Protein AF-A0AAC9EW41-F1 (afdb_monomer_lite)

InterPro domains:
  IPR019701 NinX, bacteriophage P22 [PF10765] (16-88)

Secondary structure (DSSP, 8-state):
--GGGS-HHHHHHHHHHHTTPPTT--TTT-HHHHHHHHHHTTEEEEE-SSTT-EEEEES-B-TTS-BSSEEEESSHHHHHHHHHHHHHHHH--

Sequence (93 aa):
MDYSQLSDDEINNMVGRVVSQRFRTDYCNDPGAAWPIIRGNRIGIIPAPCAGEWKAAHRDVGDDGTPRHFTRHINPLRAAMIVFLMMQESQHA

Foldseek 3Di:
DPCVPDDQLVLVVLLCVVVVHDRPDRQQPDCVSVVCLCVVQVWDWDDDPDPQKIKIAHQCADPVSHGPFIDMDSRRSSRNSRSSSVVVVVVVD

Radius of gyration: 12.54 Å; chains: 1; bounding box: 26×30×32 Å

Organism: NCBI:txid1074000

pLDDT: mean 91.79, std 8.04, range [53.75, 98.5]

Structure (mmCIF, N/CA/C/O backbone):
data_AF-A0AAC9EW41-F1
#
_entry.id   AF-A0AAC9EW41-F1
#
loop_
_atom_site.group_PDB
_atom_site.id
_atom_site.type_symbol
_atom_site.label_atom_id
_atom_site.label_alt_id
_atom_site.label_comp_id
_atom_site.label_asym_id
_atom_site.label_entity_id
_atom_site.label_seq_id
_atom_site.pdbx_PDB_ins_code
_atom_site.Cartn_x
_atom_site.Cartn_y
_atom_site.Cartn_z
_atom_site.occupancy
_atom_site.B_iso_or_equiv
_atom_site.auth_seq_id
_atom_site.auth_comp_id
_atom_site.auth_asym_id
_atom_site.auth_atom_id
_atom_site.pdbx_PDB_model_num
ATOM 1 N N . MET A 1 1 ? -0.049 14.180 6.551 1.00 82.69 1 MET A N 1
ATOM 2 C CA . MET A 1 1 ? 1.188 13.745 7.255 1.00 82.69 1 MET A CA 1
ATOM 3 C C . MET A 1 1 ? 2.165 13.096 6.266 1.00 82.69 1 MET A C 1
ATOM 5 O O . MET A 1 1 ? 1.704 12.519 5.290 1.00 82.69 1 MET A O 1
ATOM 9 N N . ASP A 1 2 ? 3.491 13.159 6.475 1.00 88.31 2 ASP A N 1
ATOM 10 C CA . ASP A 1 2 ? 4.442 12.370 5.661 1.00 88.31 2 ASP A CA 1
ATOM 11 C C . ASP A 1 2 ? 4.594 10.946 6.221 1.00 88.31 2 ASP A C 1
ATOM 13 O O . ASP A 1 2 ? 5.425 10.672 7.085 1.00 88.31 2 ASP A O 1
ATOM 17 N N . TYR A 1 3 ? 3.770 10.028 5.715 1.00 92.88 3 TYR A N 1
ATOM 18 C CA . TYR A 1 3 ? 3.784 8.618 6.113 1.00 92.88 3 TYR A CA 1
ATOM 19 C C . TYR A 1 3 ? 5.044 7.860 5.670 1.00 92.88 3 TYR A C 1
ATOM 21 O O . TYR A 1 3 ? 5.301 6.768 6.174 1.00 92.88 3 TYR A O 1
ATOM 29 N N . SER A 1 4 ? 5.831 8.395 4.727 1.00 88.38 4 SER A N 1
ATOM 30 C CA . SER A 1 4 ? 7.008 7.690 4.205 1.00 88.38 4 SER A CA 1
ATOM 31 C C . SER A 1 4 ? 8.095 7.493 5.263 1.00 88.38 4 SER A C 1
ATOM 33 O O . SER A 1 4 ? 8.829 6.506 5.184 1.00 88.38 4 SER A O 1
ATOM 35 N N . GLN A 1 5 ? 8.130 8.373 6.268 1.00 93.06 5 GLN A N 1
ATOM 36 C CA . GLN A 1 5 ? 9.088 8.370 7.376 1.00 93.06 5 GLN A CA 1
ATOM 37 C C . GLN A 1 5 ? 8.711 7.423 8.523 1.00 93.06 5 GLN A C 1
ATOM 39 O O . GLN A 1 5 ? 9.515 7.216 9.427 1.00 93.06 5 GLN A O 1
ATOM 44 N N . LEU A 1 6 ? 7.500 6.860 8.507 1.00 95.81 6 LEU A N 1
ATOM 45 C CA . LEU A 1 6 ? 7.029 5.965 9.561 1.00 95.81 6 LEU A CA 1
ATOM 46 C C . LEU A 1 6 ? 7.555 4.543 9.366 1.00 95.81 6 LEU A C 1
ATOM 48 O O . LEU A 1 6 ? 7.698 4.058 8.241 1.00 95.81 6 LEU A O 1
ATOM 52 N N . SER A 1 7 ? 7.785 3.845 10.470 1.00 96.12 7 SER A N 1
ATOM 53 C CA . SER A 1 7 ? 8.061 2.410 10.453 1.00 96.12 7 SER A CA 1
ATOM 54 C C . SER A 1 7 ? 6.849 1.604 9.967 1.00 96.12 7 SER A C 1
ATOM 56 O O . SER A 1 7 ? 5.704 2.065 10.008 1.00 96.12 7 SER A O 1
ATOM 58 N N . ASP A 1 8 ? 7.088 0.366 9.536 1.00 96.44 8 ASP A N 1
ATOM 59 C CA . ASP A 1 8 ? 6.006 -0.545 9.148 1.00 96.44 8 ASP A CA 1
ATOM 60 C C . ASP A 1 8 ? 5.053 -0.821 10.313 1.00 96.44 8 ASP A C 1
ATOM 62 O O . ASP A 1 8 ? 3.847 -0.873 10.101 1.00 96.44 8 ASP A O 1
ATOM 66 N N . ASP A 1 9 ? 5.560 -0.914 11.546 1.00 95.38 9 ASP A N 1
ATOM 67 C CA . ASP A 1 9 ? 4.728 -1.086 12.739 1.00 95.38 9 ASP A CA 1
ATOM 68 C C . ASP A 1 9 ? 3.797 0.110 12.964 1.00 95.38 9 ASP A C 1
ATOM 70 O O . ASP A 1 9 ? 2.619 -0.065 13.285 1.00 95.38 9 ASP A O 1
ATOM 74 N N . GLU A 1 10 ? 4.288 1.335 12.780 1.00 95.69 10 GLU A N 1
ATOM 75 C CA . GLU A 1 10 ? 3.463 2.540 12.883 1.00 95.69 10 GLU A CA 1
ATOM 76 C C . GLU A 1 10 ? 2.391 2.569 11.792 1.00 95.69 10 GLU A C 1
ATOM 78 O O . GLU A 1 10 ? 1.215 2.758 12.109 1.00 95.69 10 GLU A O 1
ATOM 83 N N . ILE A 1 11 ? 2.757 2.291 10.535 1.00 96.69 11 ILE A N 1
ATOM 84 C CA . ILE A 1 11 ? 1.801 2.213 9.419 1.00 96.69 11 ILE A CA 1
ATOM 85 C C . ILE A 1 11 ? 0.754 1.128 9.689 1.00 96.69 11 ILE A C 1
ATOM 87 O O . ILE A 1 11 ? -0.444 1.400 9.614 1.00 96.69 11 ILE A O 1
ATOM 91 N N . ASN A 1 12 ? 1.177 -0.077 10.073 1.00 96.31 12 ASN A N 1
ATOM 92 C CA . ASN A 1 12 ? 0.295 -1.202 10.374 1.00 96.31 12 ASN A CA 1
ATOM 93 C C . ASN A 1 12 ? -0.685 -0.873 11.510 1.00 96.31 12 ASN A C 1
ATOM 95 O O . ASN A 1 12 ? -1.878 -1.174 11.418 1.00 96.31 12 ASN A O 1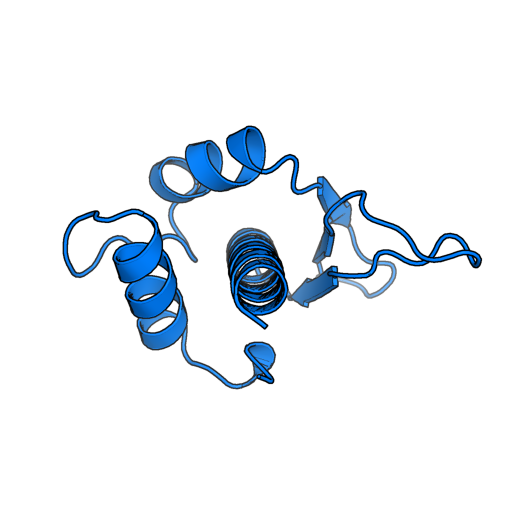
ATOM 99 N N . ASN A 1 13 ? -0.211 -0.200 12.561 1.00 94.25 13 ASN A N 1
ATOM 100 C CA . ASN A 1 13 ? -1.057 0.251 13.662 1.00 94.25 13 ASN A CA 1
ATOM 101 C C . ASN A 1 13 ? -2.067 1.314 13.215 1.00 94.25 13 ASN A C 1
ATOM 103 O O . ASN A 1 13 ? -3.228 1.264 13.627 1.00 94.25 13 ASN A O 1
ATOM 107 N N . MET A 1 14 ? -1.657 2.264 12.373 1.00 95.00 14 MET A N 1
ATOM 108 C CA . MET A 1 14 ? -2.556 3.287 11.836 1.00 95.00 14 MET A CA 1
ATOM 109 C C . MET A 1 14 ? -3.627 2.674 10.932 1.00 95.00 14 MET A C 1
ATOM 111 O O . MET A 1 14 ? -4.809 2.957 11.123 1.00 95.00 14 MET A O 1
ATOM 115 N N . VAL A 1 15 ? -3.247 1.780 10.016 1.00 95.62 15 VAL A N 1
ATOM 116 C CA . VAL A 1 15 ? -4.194 1.049 9.161 1.00 95.62 15 VAL A CA 1
ATOM 117 C C . VAL A 1 15 ? -5.167 0.243 10.018 1.00 95.62 15 VAL A C 1
ATOM 119 O O . VAL A 1 15 ? -6.378 0.358 9.837 1.00 95.62 15 VAL A O 1
ATOM 122 N N . GLY A 1 16 ? -4.656 -0.505 11.001 1.00 95.06 16 GLY A N 1
ATOM 123 C CA . GLY A 1 16 ? -5.463 -1.321 11.909 1.00 95.06 16 GLY A CA 1
ATOM 124 C C . GLY A 1 16 ? -6.528 -0.524 12.668 1.00 95.06 16 GLY A C 1
ATOM 125 O O . GLY A 1 16 ? -7.648 -1.011 12.822 1.00 95.06 16 GLY A O 1
ATOM 126 N N . ARG A 1 17 ? -6.219 0.718 13.074 1.00 93.06 17 ARG A N 1
ATOM 127 C CA . ARG A 1 17 ? -7.195 1.633 13.696 1.00 93.06 17 ARG A CA 1
ATOM 128 C C . ARG A 1 17 ? -8.325 2.003 12.741 1.00 93.06 17 ARG A C 1
ATOM 130 O O . ARG A 1 17 ? -9.476 2.001 13.163 1.00 93.06 17 ARG A O 1
ATOM 137 N N . VAL A 1 18 ? -8.014 2.286 11.476 1.00 94.00 18 VAL A N 1
ATOM 138 C CA . VAL A 1 18 ? -9.030 2.632 10.469 1.00 94.00 18 VAL A CA 1
ATOM 139 C C . VAL A 1 18 ? -9.941 1.439 10.185 1.00 94.00 18 VAL A C 1
ATOM 141 O O . VAL A 1 18 ? -11.160 1.577 10.176 1.00 94.00 18 VAL A O 1
ATOM 144 N N . VAL A 1 19 ? -9.372 0.248 9.979 1.00 93.38 19 VAL A N 1
ATOM 145 C CA . VAL A 1 19 ? -10.156 -0.937 9.585 1.00 93.38 19 VAL A CA 1
ATOM 146 C C . VAL A 1 19 ? -10.750 -1.709 10.770 1.00 93.38 19 VAL A C 1
ATOM 148 O O . VAL A 1 19 ? -11.348 -2.764 10.570 1.00 93.38 19 VAL A O 1
ATOM 151 N N . SER A 1 20 ? -10.599 -1.201 12.001 1.00 87.31 20 SER A N 1
ATOM 152 C CA . SER A 1 20 ? -11.096 -1.822 13.242 1.00 87.31 20 SER A CA 1
ATOM 153 C C . SER A 1 20 ? -10.680 -3.293 13.416 1.00 87.31 20 SER A C 1
ATOM 155 O O . SER A 1 20 ? -11.419 -4.104 13.976 1.00 87.31 20 SER A O 1
ATOM 157 N N . GLN A 1 21 ? -9.493 -3.659 12.926 1.00 80.56 21 GLN A N 1
ATOM 158 C CA . GLN A 1 21 ? -8.945 -5.013 13.047 1.00 80.56 21 GLN A CA 1
ATOM 159 C C . GLN A 1 21 ? -7.914 -5.115 14.178 1.00 80.56 21 GLN A C 1
ATOM 161 O O . GLN A 1 21 ? -7.473 -4.122 14.756 1.00 80.56 21 GLN A O 1
ATOM 166 N N . ARG A 1 22 ? -7.550 -6.359 14.521 1.00 72.81 22 AR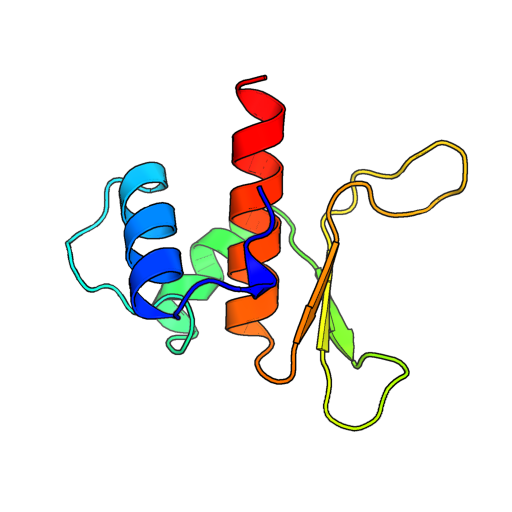G A N 1
ATOM 167 C CA . ARG A 1 22 ? -6.675 -6.688 15.653 1.00 72.81 22 ARG A CA 1
ATOM 168 C C . ARG A 1 22 ? -5.314 -5.988 15.578 1.00 72.81 22 ARG A C 1
ATOM 170 O O . ARG A 1 22 ? -4.724 -5.816 14.511 1.00 72.81 22 ARG A O 1
ATOM 177 N N . PHE A 1 23 ? -4.797 -5.702 16.771 1.00 67.69 23 PHE A N 1
ATOM 178 C CA . PHE A 1 23 ? -3.422 -5.281 17.024 1.00 67.69 23 PHE A CA 1
ATOM 179 C C . PHE A 1 23 ? -2.427 -6.271 16.378 1.00 67.69 23 PHE A C 1
ATOM 181 O O . PHE A 1 23 ? -2.581 -7.478 16.569 1.00 67.69 23 PHE A O 1
ATOM 188 N N . ARG A 1 24 ? -1.412 -5.758 15.657 1.00 75.75 24 ARG A N 1
ATOM 189 C CA . ARG A 1 24 ? -0.334 -6.505 14.951 1.00 75.75 24 ARG A CA 1
ATOM 190 C C . ARG A 1 24 ? -0.697 -7.235 13.648 1.00 75.75 24 ARG A C 1
ATOM 192 O O . ARG A 1 24 ? -0.045 -8.216 13.302 1.00 75.75 24 ARG A O 1
ATOM 199 N N . THR A 1 25 ? -1.706 -6.782 12.913 1.00 93.06 25 THR A N 1
ATOM 200 C CA . THR A 1 25 ? -1.890 -7.266 11.533 1.00 93.06 25 THR A CA 1
ATOM 201 C C . THR A 1 25 ? -0.843 -6.612 10.624 1.00 93.06 25 THR A C 1
ATOM 203 O O . THR A 1 25 ? -0.699 -5.391 10.655 1.00 93.06 25 THR A O 1
ATOM 206 N N . ASP A 1 26 ? -0.104 -7.406 9.848 1.00 96.38 26 ASP A N 1
ATOM 207 C CA . ASP A 1 26 ? 1.014 -6.921 9.028 1.00 96.38 26 ASP A CA 1
ATOM 208 C C . ASP A 1 26 ? 0.575 -6.572 7.601 1.00 96.38 26 ASP A C 1
ATOM 210 O O . ASP A 1 26 ? 0.823 -7.299 6.645 1.00 96.38 26 ASP A O 1
ATOM 214 N N . TYR A 1 27 ? -0.104 -5.443 7.440 1.00 97.75 27 TYR A N 1
ATOM 215 C CA . TYR A 1 27 ? -0.567 -4.984 6.130 1.00 97.75 27 TYR A CA 1
ATOM 216 C C . TYR A 1 27 ? 0.572 -4.562 5.191 1.00 97.75 27 TYR A C 1
ATOM 218 O O . TYR A 1 27 ? 0.399 -4.562 3.973 1.00 97.75 27 TYR A O 1
ATOM 226 N N . CYS A 1 28 ? 1.731 -4.187 5.735 1.00 97.81 28 CYS A N 1
ATOM 227 C CA . CYS A 1 28 ? 2.902 -3.821 4.945 1.00 97.81 28 CYS A CA 1
ATOM 228 C C . CYS A 1 28 ? 3.580 -5.030 4.292 1.00 97.81 28 CYS A C 1
ATOM 230 O O . CYS A 1 28 ? 4.234 -4.844 3.267 1.00 97.81 28 CYS A O 1
ATOM 232 N N . ASN A 1 29 ? 3.432 -6.245 4.836 1.00 97.88 29 ASN A N 1
ATOM 233 C CA . ASN A 1 29 ? 4.161 -7.419 4.337 1.00 97.88 29 ASN A CA 1
ATOM 234 C C . ASN A 1 29 ? 3.301 -8.671 4.089 1.00 97.88 29 ASN A C 1
ATOM 236 O O . ASN A 1 29 ? 3.790 -9.605 3.454 1.00 97.88 29 ASN A O 1
ATOM 240 N N . ASP A 1 30 ? 2.028 -8.698 4.497 1.00 97.56 30 ASP A N 1
ATOM 241 C CA . ASP A 1 30 ? 1.091 -9.788 4.197 1.00 97.56 30 ASP A CA 1
ATOM 242 C C . ASP A 1 30 ? 0.089 -9.391 3.090 1.00 97.56 30 ASP A C 1
ATOM 244 O O . ASP A 1 30 ? -0.837 -8.603 3.330 1.00 97.56 30 ASP A O 1
ATOM 248 N N . PRO A 1 31 ? 0.197 -9.966 1.872 1.00 97.56 31 PRO A N 1
ATOM 249 C CA . PRO A 1 31 ? -0.774 -9.741 0.807 1.00 97.56 31 PRO A CA 1
ATOM 250 C C . PRO A 1 31 ? -2.206 -10.118 1.202 1.00 97.56 31 PRO A C 1
ATOM 252 O O . PRO A 1 31 ? -3.143 -9.474 0.739 1.00 97.56 31 PRO A O 1
ATOM 255 N N . GLY A 1 32 ? -2.401 -11.144 2.037 1.00 97.25 32 GLY A N 1
ATOM 256 C CA . GLY A 1 32 ? -3.724 -11.591 2.473 1.00 97.25 32 GLY A CA 1
ATOM 257 C C . GLY A 1 32 ? -4.440 -10.533 3.309 1.00 97.25 32 GLY A C 1
ATOM 258 O O . GLY A 1 32 ? -5.615 -10.248 3.066 1.00 97.25 32 GLY A O 1
ATOM 259 N N . ALA A 1 33 ? -3.714 -9.902 4.233 1.00 96.38 33 ALA A N 1
ATOM 260 C CA . ALA A 1 33 ? -4.208 -8.782 5.026 1.00 96.38 33 ALA A CA 1
ATOM 261 C C . ALA A 1 33 ? -4.389 -7.500 4.195 1.00 96.38 33 ALA A C 1
ATOM 263 O O . ALA A 1 33 ? -5.393 -6.800 4.340 1.00 96.38 33 ALA A O 1
ATOM 264 N N . ALA A 1 34 ? -3.443 -7.190 3.304 1.00 98.00 34 ALA A N 1
ATOM 265 C CA . ALA A 1 34 ? -3.444 -5.951 2.525 1.00 98.00 34 ALA A CA 1
ATOM 266 C C . ALA A 1 34 ? -4.479 -5.943 1.388 1.00 98.00 34 ALA A C 1
ATOM 268 O O . ALA A 1 34 ? -5.080 -4.912 1.073 1.00 98.00 34 ALA A O 1
ATOM 269 N N . TRP A 1 35 ? -4.699 -7.089 0.739 1.00 97.69 35 TRP A N 1
ATOM 270 C CA . TRP A 1 35 ? -5.477 -7.169 -0.497 1.00 97.69 35 TRP A CA 1
ATOM 271 C C . TRP A 1 35 ? -6.940 -6.717 -0.374 1.00 97.69 35 TRP A C 1
ATOM 273 O O . TRP A 1 35 ? -7.404 -6.008 -1.275 1.00 97.69 35 TRP A O 1
ATOM 283 N N . PRO A 1 36 ? -7.689 -7.047 0.699 1.00 97.81 36 PRO A N 1
ATOM 284 C CA . PRO A 1 36 ? -9.033 -6.513 0.906 1.00 97.81 36 PRO A CA 1
ATOM 285 C C . PRO A 1 36 ? -9.077 -4.980 0.897 1.00 97.81 36 PRO A C 1
ATOM 287 O O . PRO A 1 36 ? -9.983 -4.402 0.297 1.00 97.81 36 PRO A O 1
ATOM 290 N N . ILE A 1 37 ? -8.070 -4.324 1.485 1.00 97.75 37 ILE A N 1
ATOM 291 C CA . ILE A 1 37 ? -7.958 -2.860 1.536 1.00 97.75 37 ILE A CA 1
ATOM 292 C C . ILE A 1 37 ? -7.644 -2.308 0.145 1.00 97.75 37 ILE A C 1
ATOM 294 O O . ILE A 1 37 ? -8.348 -1.414 -0.329 1.00 97.75 37 ILE A O 1
ATOM 298 N N . ILE A 1 38 ? -6.638 -2.872 -0.532 1.00 98.25 38 ILE A N 1
ATOM 299 C CA . ILE A 1 38 ? -6.21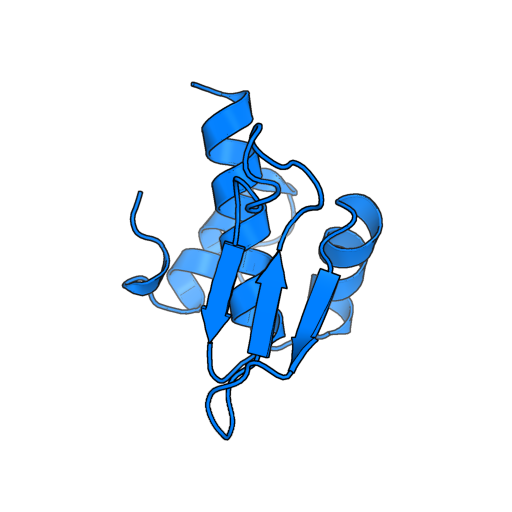1 -2.456 -1.878 1.00 98.25 38 ILE A CA 1
ATOM 300 C C . ILE A 1 38 ? -7.384 -2.528 -2.860 1.00 98.25 38 ILE A C 1
ATOM 302 O O . ILE A 1 38 ? -7.691 -1.554 -3.551 1.00 98.25 38 ILE A O 1
ATOM 306 N N . ARG A 1 39 ? -8.077 -3.673 -2.893 1.00 97.81 39 ARG A N 1
ATOM 307 C CA . ARG A 1 39 ? -9.208 -3.910 -3.796 1.00 97.81 39 ARG A CA 1
ATOM 308 C C . ARG A 1 39 ? -10.411 -3.039 -3.436 1.00 97.81 39 ARG A C 1
ATOM 310 O O . ARG A 1 39 ? -11.012 -2.448 -4.330 1.00 97.81 39 ARG A O 1
ATOM 317 N N . GLY A 1 40 ? -10.757 -2.958 -2.149 1.00 96.44 40 GLY A N 1
ATOM 318 C CA . GLY A 1 40 ? -11.913 -2.198 -1.664 1.00 96.44 40 GLY A CA 1
ATOM 319 C C . GLY A 1 40 ? -11.797 -0.698 -1.931 1.00 96.44 40 GLY A C 1
ATOM 320 O O . GLY A 1 40 ? -12.784 -0.063 -2.287 1.00 96.44 40 GLY A O 1
ATOM 321 N N . ASN A 1 41 ? -10.579 -0.157 -1.853 1.00 95.31 41 ASN A N 1
ATOM 322 C CA . ASN A 1 41 ? -10.292 1.265 -2.057 1.00 95.31 41 ASN A CA 1
ATOM 323 C C . ASN A 1 41 ? -9.769 1.58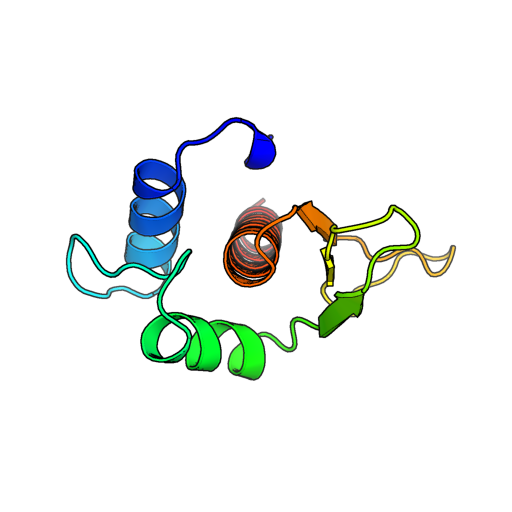8 -3.466 1.00 95.31 41 ASN A C 1
ATOM 325 O O . ASN A 1 41 ? -9.362 2.716 -3.721 1.00 95.31 41 ASN A O 1
ATOM 329 N N . ARG A 1 42 ? -9.767 0.617 -4.393 1.00 95.06 42 ARG A N 1
ATOM 330 C CA . ARG A 1 42 ? -9.320 0.789 -5.791 1.00 95.06 42 ARG A CA 1
ATOM 331 C C . ARG A 1 42 ? -7.916 1.403 -5.913 1.00 95.06 42 ARG A C 1
ATOM 333 O O . ARG A 1 42 ? -7.674 2.253 -6.773 1.00 95.06 42 ARG A O 1
ATOM 340 N N . ILE A 1 43 ? -6.991 0.958 -5.066 1.00 97.44 43 ILE A N 1
ATOM 341 C CA . ILE A 1 43 ? -5.592 1.393 -5.105 1.00 97.44 43 ILE A CA 1
ATOM 342 C C . ILE A 1 43 ? -4.868 0.590 -6.187 1.00 97.44 43 ILE A C 1
ATOM 344 O O . ILE A 1 43 ? -4.804 -0.638 -6.135 1.00 97.44 43 ILE A O 1
ATOM 348 N N . GLY A 1 44 ? -4.338 1.282 -7.192 1.00 96.75 44 GLY A N 1
ATOM 349 C CA . GLY A 1 44 ? -3.507 0.680 -8.228 1.00 96.75 44 GLY A CA 1
ATOM 350 C C . GLY A 1 44 ? -2.060 0.567 -7.766 1.00 96.75 44 GLY A C 1
ATOM 351 O O . GLY A 1 44 ? -1.540 1.502 -7.161 1.00 96.75 44 GLY A O 1
ATOM 352 N N . ILE A 1 45 ? -1.406 -0.549 -8.088 1.00 97.00 45 ILE A N 1
ATOM 353 C CA . ILE A 1 45 ? 0.025 -0.782 -7.861 1.00 97.00 45 ILE A CA 1
ATOM 354 C C . ILE A 1 45 ? 0.657 -1.096 -9.217 1.00 97.00 45 ILE A C 1
ATOM 356 O O . ILE A 1 45 ? 0.212 -2.015 -9.905 1.00 97.00 45 ILE A O 1
ATOM 360 N N . ILE A 1 46 ? 1.674 -0.333 -9.611 1.00 95.31 46 ILE A N 1
ATOM 361 C CA . ILE A 1 46 ? 2.397 -0.508 -10.878 1.00 95.31 46 ILE A CA 1
ATOM 362 C C . ILE A 1 46 ? 3.910 -0.403 -10.650 1.00 95.31 46 ILE A C 1
ATOM 364 O O . ILE A 1 46 ? 4.329 0.286 -9.715 1.00 95.31 46 ILE A O 1
ATOM 368 N N . PRO A 1 47 ? 4.748 -1.028 -11.493 1.00 95.88 47 PRO A N 1
ATOM 369 C CA . PRO A 1 47 ? 6.185 -0.778 -11.474 1.00 95.88 47 PRO A CA 1
ATOM 370 C C . PRO A 1 47 ? 6.477 0.720 -11.618 1.00 95.88 47 PRO A C 1
ATOM 372 O O . PRO A 1 47 ? 5.891 1.402 -12.465 1.00 95.88 47 PRO A O 1
ATOM 375 N N . ALA A 1 48 ? 7.361 1.251 -10.777 1.00 91.69 48 ALA A N 1
ATOM 376 C CA . ALA A 1 48 ? 7.801 2.627 -10.910 1.00 91.69 48 ALA A CA 1
ATOM 377 C C . ALA A 1 48 ? 8.840 2.752 -12.041 1.00 91.69 48 ALA A C 1
ATOM 379 O O . ALA A 1 48 ? 9.602 1.824 -12.293 1.00 91.69 48 ALA A O 1
ATOM 380 N N . PRO A 1 49 ? 8.944 3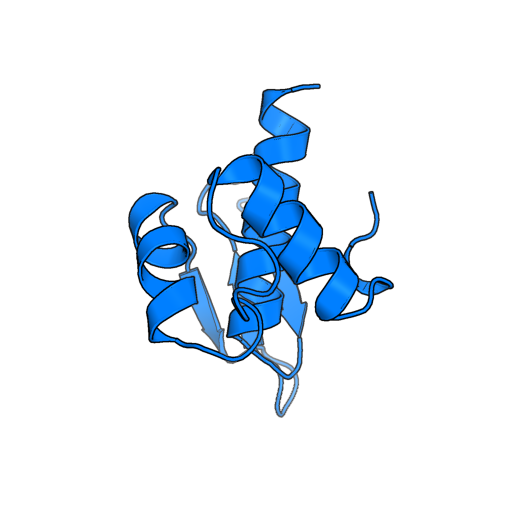.936 -12.674 1.00 86.56 49 PRO A N 1
ATOM 381 C CA . PRO A 1 49 ? 10.063 4.251 -13.564 1.00 86.56 49 PRO A CA 1
ATOM 382 C C . PRO A 1 49 ? 11.464 4.076 -12.947 1.00 86.56 49 PRO A C 1
ATOM 384 O O . PRO A 1 49 ? 12.424 3.857 -13.677 1.00 86.56 49 PRO A O 1
ATOM 387 N N . CYS A 1 50 ? 11.591 4.190 -11.620 1.00 83.94 50 CYS A N 1
ATOM 388 C CA . CYS A 1 50 ? 12.841 3.953 -10.900 1.00 83.94 50 CYS A CA 1
ATOM 389 C C . CYS A 1 50 ? 13.030 2.445 -10.684 1.00 83.94 50 CYS A C 1
ATOM 391 O O . CYS A 1 50 ? 12.100 1.762 -10.252 1.00 83.94 50 CYS A O 1
ATOM 393 N N . ALA A 1 51 ? 14.228 1.926 -10.966 1.00 84.31 51 ALA A N 1
ATOM 394 C CA . ALA A 1 51 ? 14.511 0.498 -10.853 1.00 84.31 51 ALA A CA 1
ATOM 395 C C . ALA A 1 51 ? 14.276 -0.020 -9.421 1.00 84.31 51 ALA A C 1
ATOM 397 O O . ALA A 1 51 ? 14.807 0.531 -8.462 1.00 84.31 51 ALA A O 1
ATOM 398 N N . GLY A 1 52 ? 13.496 -1.097 -9.295 1.00 88.69 52 GLY A N 1
ATOM 399 C CA . GLY A 1 52 ? 13.235 -1.773 -8.019 1.00 88.69 52 GLY A CA 1
ATOM 400 C C . GLY A 1 52 ? 12.123 -1.160 -7.162 1.00 88.69 52 GLY A C 1
ATOM 401 O O . GLY A 1 52 ? 11.790 -1.725 -6.124 1.00 88.69 52 GLY A O 1
ATOM 402 N N . GLU A 1 53 ? 11.519 -0.050 -7.587 1.00 95.38 53 GLU A N 1
ATOM 403 C CA . GLU A 1 53 ? 10.408 0.570 -6.869 1.00 95.38 53 GLU A CA 1
ATOM 404 C C . GLU A 1 53 ? 9.047 0.245 -7.486 1.00 95.38 53 GLU A C 1
ATOM 406 O O . GLU A 1 53 ? 8.889 -0.011 -8.682 1.00 95.38 53 GLU A O 1
ATOM 411 N N . TRP A 1 54 ? 8.027 0.360 -6.648 1.00 97.00 54 TRP A N 1
ATOM 412 C CA . TRP A 1 54 ? 6.626 0.308 -7.018 1.00 97.00 54 TRP A CA 1
ATOM 413 C C . TRP A 1 54 ? 5.983 1.663 -6.774 1.00 97.00 54 TRP A C 1
ATOM 415 O O . TRP A 1 54 ? 6.283 2.337 -5.790 1.00 97.00 54 TRP A O 1
ATOM 425 N N . LYS A 1 55 ? 5.068 2.056 -7.658 1.00 95.69 55 LYS A N 1
ATOM 426 C CA . LYS A 1 55 ? 4.166 3.187 -7.451 1.00 95.69 55 LYS A CA 1
ATOM 427 C C . LYS A 1 55 ? 2.798 2.652 -7.048 1.00 95.69 55 LYS A C 1
ATOM 429 O O . LYS A 1 55 ? 2.230 1.828 -7.764 1.00 95.69 55 LYS A O 1
ATOM 434 N N . ALA A 1 56 ? 2.254 3.177 -5.955 1.00 96.88 56 ALA A N 1
ATOM 435 C CA . ALA A 1 56 ? 0.855 2.994 -5.590 1.00 96.88 56 ALA A CA 1
ATOM 436 C C . ALA A 1 56 ? 0.097 4.313 -5.765 1.00 96.88 56 ALA A C 1
ATOM 438 O O . ALA A 1 56 ? 0.654 5.378 -5.491 1.00 96.88 56 ALA A O 1
ATOM 439 N N . ALA A 1 57 ? -1.152 4.260 -6.230 1.00 95.88 57 ALA A N 1
ATOM 440 C CA . ALA A 1 57 ? -1.990 5.448 -6.385 1.00 95.88 57 ALA A CA 1
ATOM 441 C C . ALA A 1 57 ? -3.489 5.127 -6.352 1.00 95.88 57 ALA A C 1
ATOM 443 O O . ALA A 1 57 ? -3.922 4.081 -6.841 1.00 95.88 57 ALA A O 1
ATOM 444 N N . HIS A 1 58 ? -4.285 6.066 -5.844 1.00 92.88 58 HIS A N 1
ATOM 445 C CA . HIS A 1 58 ? -5.735 6.080 -6.041 1.00 92.88 58 HIS A CA 1
ATOM 446 C C . HIS A 1 58 ? -6.084 6.870 -7.315 1.00 92.88 58 HIS A C 1
ATOM 448 O O . HIS A 1 58 ? -5.387 7.817 -7.665 1.00 92.88 58 HIS A O 1
ATOM 454 N N . ARG A 1 59 ? -7.153 6.485 -8.030 1.00 82.31 59 ARG A N 1
ATOM 455 C CA . ARG A 1 59 ? -7.548 7.119 -9.310 1.00 82.31 59 ARG A CA 1
ATOM 456 C C . ARG A 1 59 ? -8.113 8.537 -9.144 1.00 82.31 59 ARG A C 1
ATOM 458 O O . ARG A 1 59 ? -8.357 9.201 -10.142 1.00 82.31 59 ARG A O 1
ATOM 465 N N . ASP A 1 60 ? -8.331 9.007 -7.924 1.00 83.50 60 ASP A N 1
ATOM 466 C CA . ASP A 1 60 ? -8.683 10.409 -7.720 1.00 83.50 60 ASP A CA 1
ATOM 467 C C . ASP A 1 60 ? -7.542 11.315 -8.212 1.00 83.50 60 ASP A C 1
ATOM 469 O O . ASP A 1 60 ? -6.428 11.252 -7.691 1.00 83.50 60 ASP A O 1
ATOM 473 N N . VAL A 1 61 ? -7.809 12.097 -9.258 1.00 82.62 61 VAL A N 1
ATOM 474 C CA . VAL A 1 61 ? -6.826 12.892 -10.005 1.00 82.62 61 VAL A CA 1
ATOM 475 C C . VAL A 1 61 ? -7.214 14.368 -10.009 1.00 82.62 61 VAL A C 1
ATOM 477 O O . VAL A 1 61 ? -8.400 14.710 -10.032 1.00 82.62 61 VAL A O 1
ATOM 480 N N . GLY A 1 62 ? -6.206 15.238 -9.974 1.00 80.06 62 GLY A N 1
ATOM 481 C CA . GLY A 1 62 ? -6.363 16.670 -10.222 1.00 80.06 62 GLY A CA 1
ATOM 482 C C . GLY A 1 62 ? -6.627 16.987 -11.696 1.00 80.06 62 GLY A C 1
ATOM 483 O O . GLY A 1 62 ? -6.628 16.098 -12.550 1.00 80.06 62 GLY A O 1
ATOM 484 N N . ASP A 1 63 ? -6.817 18.273 -11.996 1.00 84.94 63 ASP A N 1
ATOM 485 C CA . ASP A 1 63 ? -7.087 18.766 -13.358 1.00 84.94 63 ASP A CA 1
ATOM 486 C C . ASP A 1 63 ? -5.931 18.488 -14.338 1.00 84.94 63 ASP A C 1
ATOM 488 O O . ASP A 1 63 ? -6.130 18.421 -15.549 1.00 84.94 63 ASP A O 1
ATOM 492 N N . ASP A 1 64 ? -4.722 18.280 -13.815 1.00 86.12 64 ASP A N 1
ATOM 493 C CA . ASP A 1 64 ? -3.511 17.920 -14.555 1.00 86.12 64 ASP A CA 1
ATOM 494 C C . ASP A 1 64 ? -3.373 16.403 -14.807 1.00 86.12 64 ASP A C 1
ATOM 496 O O . ASP A 1 64 ? -2.394 15.952 -15.404 1.00 86.12 64 ASP A O 1
ATOM 500 N N . GLY A 1 65 ? -4.339 15.599 -14.349 1.00 80.19 65 GLY A N 1
ATOM 501 C CA . GLY A 1 65 ? -4.307 14.140 -14.433 1.00 80.19 65 GLY A CA 1
ATOM 502 C C . GLY A 1 65 ? -3.377 13.472 -13.415 1.00 80.19 65 GLY A C 1
ATOM 503 O O . GLY A 1 65 ? -3.216 12.246 -13.448 1.00 80.19 65 GLY A O 1
ATOM 504 N N . THR A 1 66 ? -2.778 14.231 -12.493 1.00 80.94 66 THR A N 1
ATOM 505 C CA . THR A 1 66 ? -1.916 13.688 -11.442 1.00 80.94 66 THR A CA 1
ATOM 506 C C . THR A 1 66 ? -2.776 13.102 -10.321 1.00 80.94 66 THR A C 1
ATOM 508 O O . THR A 1 66 ? -3.672 13.785 -9.817 1.00 80.94 66 THR A O 1
ATOM 511 N N . PRO A 1 67 ? -2.533 11.848 -9.884 1.00 85.12 67 PRO A N 1
ATOM 512 C CA . PRO A 1 67 ? -3.216 11.295 -8.720 1.00 85.12 67 PRO A CA 1
ATOM 513 C C . PRO A 1 67 ? -3.020 12.180 -7.487 1.00 85.12 67 PRO A C 1
ATOM 515 O O . PRO A 1 67 ? -1.887 12.521 -7.157 1.00 85.12 67 PRO A O 1
ATOM 518 N N . ARG A 1 68 ? -4.100 12.506 -6.773 1.00 86.56 68 ARG A N 1
ATOM 519 C CA . ARG A 1 68 ? -4.041 13.279 -5.520 1.00 86.56 68 ARG A CA 1
ATOM 520 C C . ARG A 1 68 ? -3.345 12.507 -4.401 1.00 86.56 68 ARG A C 1
ATOM 522 O O . ARG A 1 68 ? -2.671 13.094 -3.561 1.00 86.56 68 ARG A O 1
ATOM 529 N N . HIS A 1 69 ? -3.476 11.182 -4.416 1.00 92.12 69 HIS A N 1
ATOM 530 C CA . HIS A 1 69 ? -2.833 10.287 -3.460 1.00 92.12 69 HIS A CA 1
ATOM 531 C C . HIS A 1 69 ? -1.982 9.270 -4.209 1.00 92.12 69 HIS A C 1
ATOM 533 O O . HIS A 1 69 ? -2.504 8.351 -4.849 1.00 92.12 69 HIS A O 1
ATOM 539 N N . PHE A 1 70 ? -0.664 9.432 -4.132 1.00 93.88 70 PHE A N 1
ATOM 540 C CA . PHE A 1 70 ? 0.292 8.451 -4.625 1.00 93.88 70 PHE A CA 1
ATOM 541 C C . PHE A 1 70 ? 1.574 8.472 -3.802 1.00 93.88 70 PHE A C 1
ATOM 543 O O . PHE A 1 70 ? 1.947 9.487 -3.221 1.00 93.88 70 PHE A O 1
ATOM 550 N N . THR A 1 71 ? 2.277 7.347 -3.804 1.00 95.25 71 THR A N 1
ATOM 551 C CA . THR A 1 71 ? 3.641 7.271 -3.287 1.00 95.25 71 THR A CA 1
ATOM 552 C C . THR A 1 71 ? 4.441 6.220 -4.047 1.00 95.25 71 THR A C 1
ATOM 554 O O . THR A 1 71 ? 3.903 5.487 -4.889 1.00 95.25 71 THR A O 1
ATOM 557 N N . ARG A 1 72 ? 5.738 6.155 -3.756 1.00 95.00 72 ARG A N 1
ATOM 558 C CA . ARG A 1 72 ? 6.655 5.138 -4.257 1.00 95.00 72 ARG A CA 1
ATOM 559 C C . ARG A 1 72 ? 7.368 4.450 -3.113 1.00 95.00 72 ARG A C 1
ATOM 561 O O . ARG A 1 72 ? 7.686 5.083 -2.111 1.00 95.00 72 ARG A O 1
ATOM 568 N N . HIS A 1 73 ? 7.615 3.159 -3.274 1.00 96.56 73 HIS A N 1
ATOM 569 C CA . HIS A 1 73 ? 8.395 2.394 -2.316 1.00 96.56 73 HIS A CA 1
ATOM 570 C C . HIS A 1 73 ? 8.923 1.098 -2.938 1.00 96.56 73 HIS A C 1
ATOM 572 O O . HIS A 1 73 ? 8.302 0.543 -3.843 1.00 96.56 73 HIS A O 1
ATOM 578 N N . ILE A 1 74 ? 10.029 0.571 -2.409 1.00 96.44 74 ILE A N 1
ATOM 579 C CA . ILE A 1 74 ? 10.572 -0.742 -2.803 1.00 96.44 74 ILE A CA 1
ATOM 580 C C . ILE A 1 74 ? 9.611 -1.899 -2.479 1.00 96.44 74 ILE A C 1
ATOM 582 O O . ILE A 1 74 ? 9.562 -2.897 -3.190 1.00 96.44 74 ILE A O 1
ATOM 586 N N . ASN A 1 75 ? 8.807 -1.744 -1.425 1.00 97.12 75 ASN A N 1
ATOM 587 C CA . ASN A 1 75 ? 7.744 -2.670 -1.042 1.00 97.12 75 ASN A CA 1
ATOM 588 C C . ASN A 1 75 ? 6.379 -2.143 -1.548 1.00 97.12 75 ASN A C 1
ATOM 590 O O . ASN A 1 75 ? 5.928 -1.099 -1.058 1.00 97.12 75 ASN A O 1
ATOM 594 N N . PRO A 1 76 ? 5.707 -2.852 -2.479 1.00 97.81 76 PRO A N 1
ATOM 595 C CA . PRO A 1 76 ? 4.438 -2.421 -3.067 1.00 97.81 76 PRO A CA 1
ATOM 596 C C . PRO A 1 76 ? 3.280 -2.364 -2.068 1.00 97.81 76 PRO A C 1
ATOM 598 O O . PRO A 1 76 ? 2.414 -1.496 -2.185 1.00 97.81 76 PRO A O 1
ATOM 601 N N . LEU A 1 77 ? 3.249 -3.272 -1.091 1.00 98.50 77 LEU A N 1
ATOM 602 C CA . LEU A 1 77 ? 2.178 -3.329 -0.098 1.00 98.50 77 LEU A CA 1
ATOM 603 C C . LEU A 1 77 ? 2.272 -2.143 0.858 1.00 98.50 77 LEU A C 1
ATOM 605 O O . LEU A 1 77 ? 1.278 -1.449 1.068 1.00 98.50 77 LEU A O 1
ATOM 609 N N . ARG A 1 78 ? 3.484 -1.825 1.329 1.00 98.25 78 ARG A N 1
ATOM 610 C CA . ARG A 1 78 ? 3.729 -0.609 2.115 1.00 98.25 78 ARG A CA 1
ATOM 611 C C . ARG A 1 78 ? 3.319 0.653 1.351 1.00 98.25 78 ARG A C 1
ATOM 613 O O . ARG A 1 78 ? 2.628 1.502 1.910 1.00 98.25 78 ARG A O 1
ATOM 620 N N . ALA A 1 79 ? 3.675 0.764 0.064 1.00 97.81 79 ALA A N 1
ATOM 621 C CA . ALA A 1 79 ? 3.237 1.892 -0.766 1.00 97.81 79 ALA A CA 1
ATOM 622 C C . ALA A 1 79 ? 1.704 2.005 -0.808 1.00 97.81 79 ALA A C 1
ATOM 624 O O . ALA A 1 79 ? 1.155 3.098 -0.672 1.00 97.81 79 ALA A O 1
ATOM 625 N N . ALA A 1 80 ? 1.003 0.880 -0.960 1.00 98.25 80 ALA A N 1
ATOM 626 C CA . ALA A 1 80 ? -0.452 0.868 -0.991 1.00 98.25 80 ALA A CA 1
ATOM 627 C C . ALA A 1 80 ? -1.084 1.252 0.356 1.00 98.25 80 ALA A C 1
ATOM 629 O O . ALA A 1 80 ? -2.063 1.996 0.369 1.00 98.25 80 ALA A O 1
ATOM 630 N N . MET A 1 81 ? -0.518 0.805 1.480 1.00 98.31 81 MET A N 1
ATOM 631 C CA . MET A 1 81 ? -1.003 1.180 2.814 1.00 98.31 81 MET A CA 1
ATOM 632 C C . MET A 1 81 ? -0.809 2.670 3.102 1.00 98.31 81 MET A C 1
ATOM 634 O O . MET A 1 81 ? -1.700 3.305 3.660 1.00 98.31 81 MET A O 1
ATOM 638 N N . ILE A 1 82 ? 0.297 3.261 2.643 1.00 97.81 82 ILE A N 1
ATOM 639 C CA . ILE A 1 82 ? 0.504 4.713 2.718 1.00 97.81 82 ILE A CA 1
ATOM 640 C C . ILE A 1 82 ? -0.572 5.462 1.921 1.00 97.81 82 ILE A C 1
ATOM 642 O O . ILE A 1 82 ? -1.176 6.394 2.446 1.00 97.81 82 ILE A O 1
ATOM 646 N N . VAL A 1 83 ? -0.852 5.048 0.678 1.00 97.38 83 VAL A N 1
ATOM 647 C CA . VAL A 1 83 ? -1.912 5.674 -0.136 1.00 97.38 83 VAL A CA 1
ATOM 648 C C . VAL A 1 83 ? -3.270 5.548 0.543 1.00 97.38 83 VAL A C 1
ATOM 650 O O . VAL A 1 83 ? -4.021 6.520 0.576 1.00 97.38 83 VAL A O 1
ATOM 653 N N . PHE A 1 84 ? -3.574 4.388 1.125 1.00 97.31 84 PHE A N 1
ATOM 654 C CA . PHE A 1 84 ? -4.798 4.203 1.894 1.00 97.31 84 PHE A CA 1
ATOM 655 C C . PHE A 1 84 ? -4.902 5.220 3.037 1.00 97.31 84 PHE A C 1
ATOM 657 O O . PHE A 1 84 ? -5.920 5.895 3.138 1.00 97.31 84 PHE A O 1
ATOM 664 N N . LEU A 1 85 ? -3.852 5.396 3.846 1.00 96.75 85 LEU A N 1
ATOM 665 C CA . LEU A 1 85 ? -3.852 6.377 4.938 1.00 96.75 85 LEU A CA 1
ATOM 666 C C . LEU A 1 85 ? -4.016 7.821 4.435 1.00 96.75 85 LEU A C 1
ATOM 668 O O . LEU A 1 85 ? -4.822 8.559 4.999 1.00 96.75 85 LEU A O 1
ATOM 672 N N . MET A 1 86 ? -3.348 8.198 3.338 1.00 95.44 86 MET A N 1
ATOM 673 C CA . MET A 1 86 ? -3.523 9.515 2.699 1.00 95.44 86 MET A CA 1
ATOM 674 C C . MET A 1 86 ? -4.985 9.775 2.291 1.00 95.44 86 MET A C 1
ATOM 676 O O . MET A 1 86 ? -5.499 10.880 2.485 1.00 95.44 86 MET A O 1
ATOM 680 N N . MET A 1 87 ? -5.669 8.755 1.758 1.00 94.06 87 MET A N 1
ATOM 681 C CA . MET A 1 87 ? -7.089 8.843 1.396 1.00 94.06 87 MET A CA 1
ATOM 682 C C . MET A 1 87 ? -7.992 9.036 2.620 1.00 94.06 87 MET A C 1
ATOM 684 O O . MET A 1 87 ? -9.004 9.726 2.516 1.00 94.06 87 MET A O 1
ATOM 688 N N . GLN A 1 88 ? -7.674 8.416 3.762 1.00 93.50 88 GLN A N 1
ATOM 689 C CA . GLN A 1 88 ? -8.464 8.571 4.992 1.00 93.50 88 GLN A CA 1
ATOM 690 C C . GLN A 1 88 ? -8.258 9.946 5.627 1.00 93.50 88 GLN A C 1
ATOM 692 O O . GLN A 1 88 ? -9.225 10.573 6.045 1.00 93.50 88 GLN A O 1
ATOM 697 N N . GLU A 1 89 ? -7.017 10.443 5.653 1.00 90.81 89 GLU A N 1
ATOM 698 C CA . GLU A 1 89 ? -6.701 11.786 6.161 1.00 90.81 89 GLU A CA 1
ATOM 699 C C . GLU A 1 89 ? -7.486 12.860 5.393 1.00 90.81 89 GLU A C 1
ATOM 701 O O . GLU A 1 89 ? -8.035 13.775 5.995 1.00 90.81 89 GLU A O 1
ATOM 706 N N . SER A 1 90 ? -7.630 12.694 4.075 1.00 85.44 90 SER A N 1
ATOM 707 C CA . SER A 1 90 ? -8.323 13.659 3.207 1.00 85.44 90 SER A CA 1
ATOM 708 C C . SER A 1 90 ? -9.853 13.600 3.288 1.00 85.44 90 SER A C 1
ATOM 710 O O . SER A 1 90 ? -10.516 14.559 2.912 1.00 85.44 90 SER A O 1
ATOM 712 N N . GLN A 1 91 ? -10.431 12.497 3.774 1.00 80.62 91 GLN A N 1
ATOM 713 C CA . GLN A 1 91 ? -11.877 12.382 4.029 1.00 80.62 91 GLN A CA 1
ATOM 714 C C . GLN A 1 91 ? -12.299 13.011 5.366 1.00 80.62 91 GLN A C 1
ATOM 716 O O . GLN A 1 91 ? -13.487 13.237 5.588 1.00 80.62 91 GLN A O 1
ATOM 721 N N . HIS A 1 92 ? -11.341 13.259 6.260 1.00 67.06 92 HIS A N 1
ATOM 722 C CA . HIS A 1 92 ? -11.571 13.778 7.610 1.00 67.06 92 HIS A CA 1
ATOM 723 C C . HIS A 1 92 ? -10.952 15.168 7.845 1.00 67.06 92 HIS A C 1
ATOM 725 O O . HIS A 1 92 ? -10.898 15.612 8.993 1.00 67.06 92 HIS A O 1
ATOM 731 N N . ALA A 1 93 ? -10.489 15.829 6.780 1.00 53.75 93 ALA A N 1
ATOM 732 C CA . ALA A 1 93 ? -9.997 17.208 6.772 1.00 53.75 93 ALA A CA 1
ATOM 733 C C . ALA A 1 93 ? -11.124 18.193 6.428 1.00 53.75 93 ALA A C 1
ATOM 735 O O . ALA A 1 93 ? -11.134 19.289 7.033 1.00 53.75 93 ALA A O 1
#

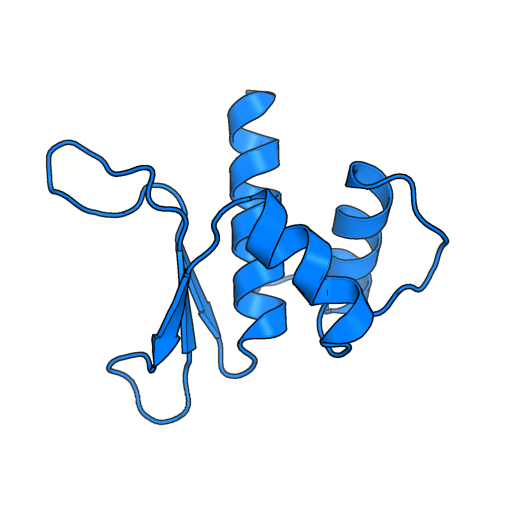=== Feature glossary ===
Legend for the data blocks above and below:

— What the protein is —

The amino-acid sequence is the protein's primary structure: the linear order of residues from the N-terminus to the C-terminus, written in one-letter code. Everything else here — the 3D coordinates, the secondary structure, the domain annotations — is ultimately a consequence of this string.

Database cross-references. InterPro integrates a dozen domain/family signature databases into unified entries with residue-range hits. GO terms attach function/process/location labels with evidence codes. CATH codes position the fold in a four-level structural taxonomy. Organism is the NCBI-taxonomy species name.

— Where its atoms are —

The mmCIF block holds the 3D Cartesian coordinates of each backbone atom (N, Cα, C, O) in ångströms. mmCIF is the PDB's canonical archive format — a tagged-loop text representation of the atomic model.

The six renders are orthographic views along the three Cartesian axes in both directions. Representation (cartoon, sticks, or surface) and color scheme (sequence-rainbow or by-chain) vary across proteins so the training set covers all the common visualization conventions.

— Local backbone conformation —

Secondary structure is the local, repeating backbone conformation. DSSP classifies it into eight states by reading the hydrogen-bond network: three helix types (H, G, I), two β types (E, B), two non-regular types (T, S), and unstructured coil (-).

SS3 is a coarse helix/strand/coil call (letters a/b/c) made by the P-SEA algorithm from inter-Cα distances and dihedrals. It is less detailed than DSSP but needs only Cα positions.

Backbone dihedral angles. Every residue except chain termini has a φ (preceding-C → N → Cα → C) and a ψ (N → Cα → C → next-N). They are reported in degrees following the IUPAC sign convention. Secondary structure is essentially a statement about which (φ, ψ) basin each residue occupies.

— Global shape and packing —

The geometric summary reports three shape descriptors. Rg (radius of gyration) measures how spread out the Cα atoms are about their centre of mass; compact globular proteins have small Rg, elongated or unfolded ones large. Cα contacts (<8 Å, |i−j|>4) count long-range residue pairs in spatial proximity — high for tightly packed folds, near zero for rods or random coil. The bounding-box extents give the protein's footprint along x, y, z in Å.

Solvent accessibility: the surface area of each residue that a 1.4 Å water probe can touch, in Å². When only backbone atoms are present the absolute values are lower than full-atom SASA (side chains contribute most of the area) and are flagged as backbone-only.

Plot images: a contact map (which residues are close in 3D, as an N×N binary image), a Ramachandran scatter (backbone torsion angles, revealing secondary-structure composition at a glance), and — for AlphaFold structures — a PAE heatmap (pairwise prediction confidence).

— Structural neighborhood —

Foldseek's 3Di representation compresses backbone geometry into a per-residue letter drawn from a learned twenty-state alphabet. It captures the tertiary interaction pattern around each residue — which residues are packed against it in space, regardless of where they are in sequence.

Structural nearest neighbors (via Foldseek easy-search vs the PDB). Reported per hit: target PDB id, E-value, and alignment TM-score. A TM-score above ~0.5 is the conventional threshold for 'same fold'.

— Confidence and disorder —

pLDDT (predicted Local Distance Difference Test) is AlphaFold's per-residue confidence score, ranging from 0 to 100. Values above 90 indicate high confidence (typically well-packed cores); 70–90 is confident; 50–70 low confidence; below 50 usually means the region is disordered or the prediction is unreliable there. AlphaFold stores pLDDT in the mmCIF B-factor column.

For experimental (PDB) structures, the B-factor (temperature factor) quantifies the positional spread of each atom in the crystal — a combination of thermal vibration and static disorder — in units of Å². High B-factors mark flexible loops or poorly resolved regions; low B-factors mark the rigid, well-ordered core.

Predicted Aligned Error (PAE) is an AlphaFold confidence matrix: entry (i, j) is the expected error in the position of residue j, in ångströms, when the prediction is superimposed on the true structure at residue i. Low PAE within a block of residues means that block is internally rigid and well-predicted; high PAE between two blocks means their relative placement is uncertain even if each block individually is confident.